Protein AF-A0A842XF61-F1 (afdb_monomer_lite)

Sequence (69 aa):
MSTIVVKISELRGKDEENVGDLAEFLEGRADVTVDVTSDEITLKYEEGKKGPSRSHLRVLLRKFLHKAE

Structure (mmCIF, N/CA/C/O backbone):
data_AF-A0A842XF61-F1
#
_entry.id   AF-A0A842XF61-F1
#
loop_
_atom_site.group_PDB
_atom_site.id
_atom_site.type_symbol
_atom_site.label_atom_id
_atom_site.label_alt_id
_atom_site.label_comp_id
_atom_site.label_asym_id
_atom_site.label_entity_id
_atom_site.label_seq_id
_atom_site.pdbx_PDB_ins_code
_atom_site.Cartn_x
_atom_site.Cartn_y
_atom_site.Cartn_z
_atom_site.occupancy
_atom_site.B_iso_or_equiv
_atom_site.auth_seq_id
_atom_site.auth_comp_id
_atom_site.auth_asym_id
_atom_sit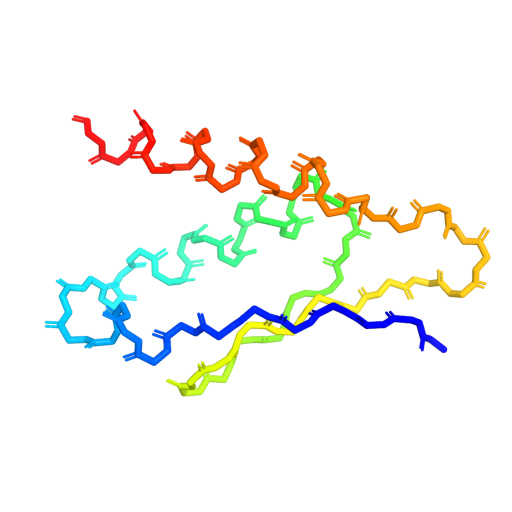e.auth_atom_id
_atom_site.pdbx_PDB_model_num
ATOM 1 N N . MET A 1 1 ? -5.367 -8.684 12.517 1.00 68.38 1 MET A N 1
ATOM 2 C CA . MET A 1 1 ? -4.862 -7.605 11.638 1.00 68.38 1 MET A CA 1
ATOM 3 C C . MET A 1 1 ? -5.741 -7.550 10.409 1.00 68.38 1 MET A C 1
ATOM 5 O O . MET A 1 1 ? -6.037 -8.599 9.847 1.00 68.38 1 MET A O 1
ATOM 9 N N . SER A 1 2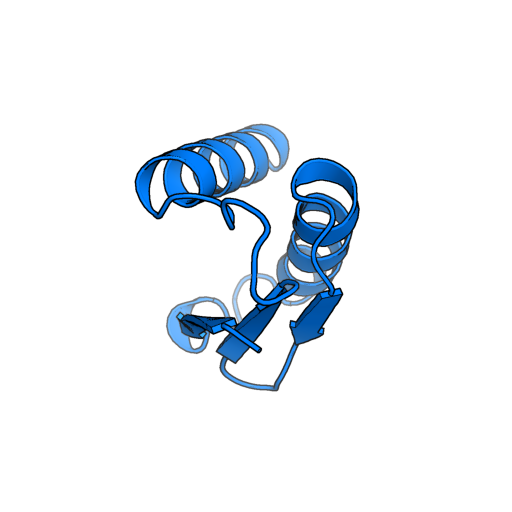 ? -6.150 -6.360 9.983 1.00 74.50 2 SER A N 1
ATOM 10 C CA . SER A 1 2 ? -6.919 -6.211 8.748 1.00 74.50 2 SER A CA 1
ATOM 11 C C . SER A 1 2 ? -5.995 -5.823 7.596 1.00 74.50 2 SER A C 1
ATOM 13 O O . SER A 1 2 ? -5.022 -5.090 7.789 1.00 74.50 2 SER A O 1
ATOM 15 N N . THR A 1 3 ? -6.282 -6.344 6.404 1.00 81.12 3 THR A N 1
ATOM 16 C CA . THR A 1 3 ? -5.427 -6.177 5.227 1.00 81.12 3 THR A CA 1
ATOM 17 C C . THR A 1 3 ? -6.221 -5.725 4.009 1.00 81.12 3 THR A C 1
ATOM 19 O O . THR A 1 3 ? -7.370 -6.118 3.797 1.00 81.12 3 THR A O 1
ATOM 22 N N . ILE A 1 4 ? -5.599 -4.877 3.192 1.00 82.31 4 ILE A N 1
ATOM 23 C CA . ILE A 1 4 ? -6.106 -4.479 1.878 1.00 82.31 4 ILE A CA 1
ATOM 24 C C . ILE A 1 4 ? -5.071 -4.883 0.842 1.00 82.31 4 ILE A C 1
ATOM 26 O O . ILE A 1 4 ? -3.916 -4.488 0.940 1.00 82.31 4 ILE A O 1
ATOM 30 N N . VAL A 1 5 ? -5.506 -5.638 -0.161 1.00 83.38 5 VAL A N 1
ATOM 31 C CA . VAL A 1 5 ? -4.656 -6.071 -1.271 1.00 83.38 5 VAL A CA 1
ATOM 32 C C . VAL A 1 5 ? -5.000 -5.251 -2.509 1.00 83.38 5 VAL A C 1
ATOM 34 O O . VAL A 1 5 ? -6.172 -5.125 -2.878 1.00 83.38 5 VAL A O 1
ATOM 37 N N . VAL A 1 6 ? -3.977 -4.691 -3.145 1.00 81.62 6 VAL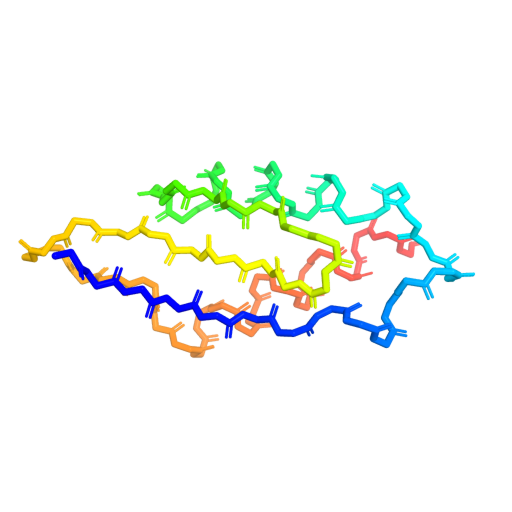 A N 1
ATOM 38 C CA . VAL A 1 6 ? -4.051 -3.971 -4.417 1.00 81.62 6 VAL A CA 1
ATOM 39 C C . VAL A 1 6 ? -3.214 -4.738 -5.429 1.00 81.62 6 VAL A C 1
ATOM 41 O O . VAL A 1 6 ? -2.007 -4.870 -5.264 1.00 81.62 6 VAL A O 1
ATOM 44 N N . LYS A 1 7 ? -3.848 -5.248 -6.484 1.00 80.56 7 LYS A N 1
ATOM 45 C CA . LYS A 1 7 ? -3.135 -5.932 -7.566 1.00 80.56 7 LYS A CA 1
ATOM 46 C C . LYS A 1 7 ? -2.437 -4.914 -8.460 1.00 80.56 7 LYS A C 1
ATOM 48 O O . LYS A 1 7 ? -3.079 -3.974 -8.927 1.00 80.56 7 LYS A O 1
ATOM 53 N N . ILE A 1 8 ? -1.150 -5.133 -8.697 1.00 79.31 8 ILE A 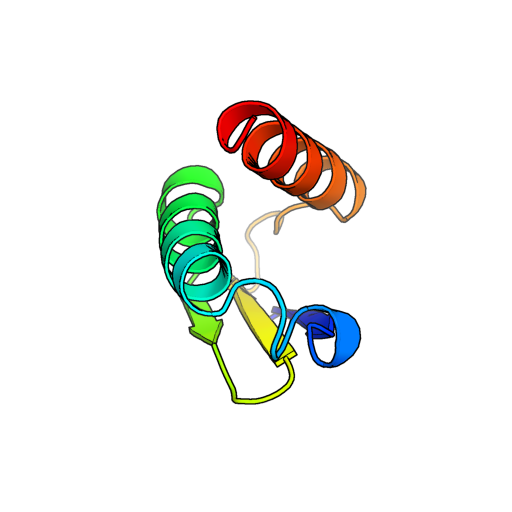N 1
ATOM 54 C CA . ILE A 1 8 ? -0.277 -4.291 -9.521 1.00 79.31 8 ILE A CA 1
ATOM 55 C C . ILE A 1 8 ? 0.342 -5.051 -10.699 1.00 79.31 8 ILE A C 1
ATOM 57 O O . ILE A 1 8 ? 1.158 -4.479 -11.412 1.00 79.31 8 ILE A O 1
ATOM 61 N N . SER A 1 9 ? -0.068 -6.300 -10.953 1.00 74.12 9 SER A N 1
ATOM 62 C CA . SER A 1 9 ? 0.396 -7.102 -12.098 1.00 74.12 9 SER A CA 1
ATOM 63 C C . SER A 1 9 ? 0.353 -6.345 -13.435 1.00 74.12 9 SER A C 1
ATOM 65 O O . SER A 1 9 ? 1.251 -6.493 -14.251 1.00 74.12 9 SER A O 1
ATOM 67 N N . GLU A 1 10 ? -0.644 -5.473 -13.632 1.00 71.25 10 GLU A N 1
ATOM 68 C CA . GLU A 1 10 ? -0.822 -4.664 -14.853 1.00 71.25 10 GLU A CA 1
ATOM 69 C C . GLU A 1 10 ? 0.104 -3.432 -14.942 1.00 71.25 10 GLU A C 1
ATOM 71 O O . GLU A 1 10 ? 0.237 -2.826 -16.006 1.00 71.25 10 GLU A O 1
ATOM 76 N N . LEU A 1 11 ? 0.711 -3.023 -13.824 1.00 69.25 11 LEU A N 1
ATOM 77 C CA . LEU A 1 11 ? 1.675 -1.915 -13.754 1.00 69.25 11 LEU A CA 1
ATOM 78 C C . LEU A 1 11 ? 3.116 -2.410 -13.947 1.00 69.25 11 LEU A C 1
ATOM 80 O O . LEU A 1 11 ? 4.012 -1.631 -14.285 1.00 69.25 11 LEU A O 1
ATOM 84 N N . ARG A 1 12 ? 3.335 -3.717 -13.772 1.00 62.22 12 ARG A N 1
ATOM 85 C CA . ARG A 1 12 ? 4.639 -4.356 -13.915 1.00 62.22 12 ARG A CA 1
ATOM 86 C C . ARG A 1 12 ? 5.094 -4.316 -15.376 1.00 62.22 12 ARG A C 1
ATOM 88 O O . ARG A 1 12 ? 4.383 -4.763 -16.271 1.00 62.22 12 ARG A O 1
ATOM 95 N N . GLY A 1 13 ? 6.282 -3.764 -15.617 1.00 57.34 13 GLY A N 1
ATOM 96 C CA . GLY A 1 13 ? 6.869 -3.627 -16.957 1.00 57.34 13 GLY A CA 1
ATOM 97 C C . GLY A 1 13 ? 6.573 -2.309 -17.679 1.00 57.34 13 GLY A C 1
ATOM 98 O O . GLY A 1 13 ? 7.130 -2.084 -18.750 1.00 57.34 13 GLY A O 1
ATOM 99 N N . LYS A 1 14 ? 5.748 -1.429 -17.099 1.00 60.31 14 LYS A N 1
ATOM 100 C CA . LYS A 1 14 ? 5.622 -0.033 -17.553 1.00 60.31 14 LYS A CA 1
ATOM 101 C C . LYS A 1 14 ? 6.407 0.921 -16.661 1.00 60.31 14 LYS A C 1
ATOM 103 O O . LYS A 1 14 ? 7.161 1.729 -17.183 1.00 60.31 14 LYS A O 1
ATOM 108 N N . ASP A 1 15 ? 6.303 0.745 -15.343 1.00 61.69 15 ASP A N 1
ATOM 109 C CA . ASP A 1 15 ? 6.896 1.663 -14.374 1.00 61.69 15 ASP A CA 1
ATOM 110 C C . ASP A 1 15 ? 7.250 0.949 -13.053 1.00 61.69 15 ASP A C 1
ATOM 112 O O . ASP A 1 15 ? 6.546 1.069 -12.051 1.00 61.69 15 ASP A O 1
ATOM 116 N N . GLU A 1 16 ? 8.336 0.169 -13.039 1.00 63.94 16 GLU A N 1
ATOM 117 C CA . GLU A 1 16 ? 8.812 -0.506 -11.815 1.00 63.94 16 GLU A CA 1
ATOM 118 C C . GLU A 1 16 ? 9.272 0.480 -10.729 1.00 63.94 16 GLU A C 1
ATOM 120 O O . GLU A 1 16 ? 9.038 0.235 -9.547 1.00 63.94 16 GLU A O 1
ATOM 125 N N . GLU A 1 17 ? 9.852 1.616 -11.125 1.00 65.69 17 GLU A N 1
ATOM 126 C CA . GLU A 1 17 ? 10.276 2.689 -10.212 1.00 65.69 17 GLU A CA 1
ATOM 127 C C . GLU A 1 17 ? 9.075 3.256 -9.431 1.00 65.69 17 GLU A C 1
ATOM 129 O O . GLU A 1 17 ? 9.093 3.326 -8.203 1.00 65.69 17 GLU A O 1
ATOM 134 N N . ASN A 1 18 ? 7.946 3.475 -10.116 1.00 75.06 18 ASN A N 1
ATOM 135 C CA . ASN A 1 18 ? 6.726 4.012 -9.509 1.00 75.06 18 ASN A CA 1
ATOM 136 C C . ASN A 1 18 ? 6.081 3.087 -8.463 1.00 75.06 18 ASN A C 1
ATOM 138 O O . ASN A 1 18 ? 5.295 3.557 -7.639 1.00 75.06 18 ASN A O 1
ATOM 142 N N . VAL A 1 19 ? 6.365 1.779 -8.475 1.00 77.81 19 VAL A N 1
ATOM 143 C CA . VAL A 1 19 ? 5.821 0.847 -7.471 1.00 77.81 19 VAL A CA 1
ATOM 144 C C . VAL A 1 19 ? 6.490 1.057 -6.110 1.00 77.81 19 VAL A C 1
ATOM 146 O O . VAL A 1 19 ? 5.805 1.003 -5.085 1.00 77.81 19 VAL A O 1
ATOM 149 N N . GLY A 1 20 ? 7.801 1.323 -6.098 1.00 79.88 20 GLY A N 1
ATOM 150 C CA . GLY A 1 20 ? 8.551 1.639 -4.881 1.00 79.88 20 GLY A CA 1
ATOM 151 C C . GLY A 1 20 ? 8.085 2.956 -4.264 1.00 79.88 20 GLY A C 1
ATOM 152 O O . GLY A 1 20 ? 7.650 2.980 -3.112 1.00 79.88 20 GLY A O 1
ATOM 153 N N . ASP A 1 21 ? 8.046 4.017 -5.073 1.00 83.50 21 ASP A N 1
ATOM 154 C CA . ASP A 1 21 ? 7.550 5.335 -4.662 1.00 83.50 21 ASP A CA 1
ATOM 155 C C . ASP A 1 21 ? 6.099 5.289 -4.159 1.00 83.50 21 ASP A C 1
ATOM 157 O O . ASP A 1 21 ? 5.735 5.962 -3.188 1.00 83.50 21 ASP A O 1
ATOM 161 N N . LEU A 1 22 ? 5.248 4.468 -4.785 1.00 82.44 22 LEU A N 1
ATOM 162 C CA . LEU A 1 22 ? 3.869 4.284 -4.345 1.00 82.44 22 LEU A CA 1
ATOM 163 C C . LEU A 1 22 ? 3.801 3.652 -2.950 1.00 82.44 22 LEU A C 1
ATOM 165 O O . LEU A 1 22 ? 2.944 4.032 -2.147 1.00 82.44 22 LEU A O 1
ATOM 169 N N . ALA A 1 23 ? 4.677 2.694 -2.655 1.00 83.50 23 ALA A N 1
ATOM 170 C CA . ALA A 1 23 ? 4.716 2.032 -1.360 1.00 83.50 23 ALA A CA 1
ATOM 171 C C . ALA A 1 23 ? 5.148 2.990 -0.247 1.00 83.50 23 ALA A C 1
ATOM 173 O O . ALA A 1 23 ? 4.437 3.109 0.753 1.00 83.50 23 ALA A O 1
ATOM 174 N N . GLU A 1 24 ? 6.229 3.745 -0.462 1.00 85.12 24 GLU A N 1
ATOM 175 C CA . GLU A 1 24 ? 6.685 4.779 0.475 1.00 85.12 24 GLU A CA 1
ATOM 176 C C . GLU A 1 24 ? 5.621 5.867 0.679 1.00 85.12 24 GLU A C 1
ATOM 178 O O . GLU A 1 24 ? 5.337 6.287 1.806 1.00 85.12 24 GLU A O 1
ATOM 183 N N . PHE A 1 25 ? 4.957 6.288 -0.403 1.00 85.69 25 PHE A N 1
ATOM 184 C CA . PHE A 1 25 ? 3.878 7.269 -0.329 1.00 85.69 25 PHE A CA 1
ATOM 185 C C . PHE A 1 25 ? 2.699 6.774 0.513 1.00 85.69 25 PHE A C 1
ATOM 187 O O . PHE A 1 25 ? 2.123 7.547 1.285 1.00 85.69 25 PHE A O 1
ATOM 194 N N . LEU A 1 26 ? 2.312 5.505 0.358 1.00 83.56 26 LEU A N 1
ATOM 195 C CA . LEU A 1 26 ? 1.200 4.904 1.091 1.00 83.56 26 LEU A CA 1
ATOM 196 C C . LEU A 1 26 ? 1.546 4.681 2.566 1.00 83.56 26 LEU A C 1
ATOM 198 O O . LEU A 1 26 ? 0.710 4.993 3.415 1.00 83.56 26 LEU A O 1
ATOM 202 N N . GLU A 1 27 ? 2.758 4.223 2.877 1.00 83.75 27 GLU A N 1
ATOM 203 C CA . GLU A 1 27 ? 3.223 4.031 4.254 1.00 83.75 27 GLU A CA 1
ATOM 204 C C . GLU A 1 27 ? 3.242 5.365 5.020 1.00 83.75 27 GLU A C 1
ATOM 206 O O . GLU A 1 27 ? 2.628 5.484 6.085 1.00 83.75 27 GLU A O 1
ATOM 211 N N . GLY A 1 28 ? 3.800 6.423 4.418 1.00 82.25 28 GLY A N 1
ATOM 212 C CA . GLY A 1 28 ? 3.859 7.754 5.034 1.00 82.25 28 GLY A CA 1
ATOM 213 C C . GLY A 1 28 ? 2.514 8.490 5.128 1.00 82.25 28 GLY A C 1
ATOM 214 O O . GLY A 1 28 ? 2.337 9.357 5.986 1.00 82.25 28 GLY A O 1
ATOM 215 N N . ARG A 1 29 ? 1.543 8.187 4.253 1.00 80.38 29 ARG A N 1
ATOM 216 C CA . ARG A 1 29 ? 0.217 8.844 4.252 1.00 80.38 29 ARG A CA 1
ATOM 217 C C . ARG A 1 29 ? -0.828 8.132 5.090 1.00 80.38 29 ARG A C 1
ATOM 219 O O . ARG A 1 29 ? -1.731 8.805 5.587 1.00 80.38 29 ARG A O 1
ATOM 226 N N . ALA A 1 30 ? -0.779 6.806 5.142 1.00 72.31 30 ALA A N 1
ATOM 227 C CA . ALA A 1 30 ? -1.856 6.007 5.705 1.00 72.31 30 ALA A CA 1
ATOM 228 C C . ALA A 1 30 ? -1.528 5.410 7.082 1.00 72.31 30 ALA A C 1
ATOM 230 O O . ALA A 1 30 ? -2.439 4.836 7.673 1.00 72.31 30 ALA A O 1
ATOM 231 N N . ASP A 1 31 ? -0.309 5.593 7.615 1.00 73.44 31 ASP A N 1
ATOM 232 C CA . ASP A 1 31 ? 0.118 5.011 8.907 1.00 73.44 31 ASP A CA 1
ATOM 233 C C . ASP A 1 31 ? -0.101 3.485 8.916 1.00 73.44 31 ASP A C 1
ATOM 235 O O . ASP A 1 31 ? -0.624 2.898 9.864 1.00 73.44 31 ASP A O 1
ATOM 239 N N . VAL A 1 32 ? 0.206 2.848 7.783 1.00 82.19 32 VAL A N 1
ATOM 240 C CA . VAL A 1 32 ? 0.011 1.414 7.540 1.00 82.19 32 VAL A CA 1
ATOM 241 C C . VAL A 1 32 ? 1.314 0.800 7.069 1.00 82.19 32 VAL A C 1
ATOM 243 O O . VAL A 1 32 ? 2.057 1.434 6.332 1.00 82.19 32 VAL A O 1
ATOM 246 N N . THR A 1 33 ? 1.554 -0.454 7.428 1.00 83.62 33 THR A N 1
ATOM 247 C CA . THR A 1 33 ? 2.693 -1.204 6.898 1.00 83.62 33 THR A CA 1
ATOM 248 C C . THR A 1 33 ? 2.373 -1.650 5.479 1.00 83.62 33 THR A C 1
ATOM 250 O O . THR A 1 33 ? 1.359 -2.324 5.260 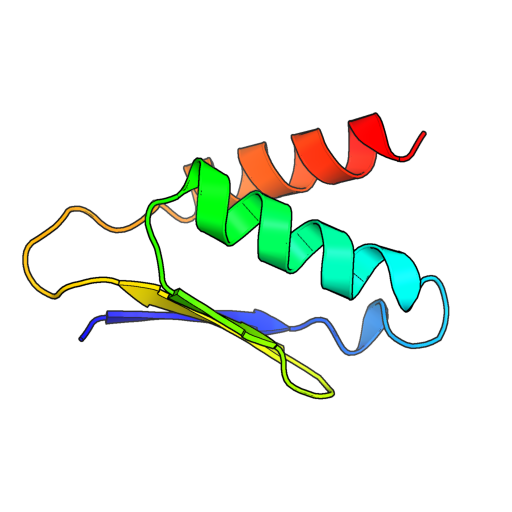1.00 83.62 33 THR A O 1
ATOM 253 N N . VAL A 1 34 ? 3.219 -1.287 4.517 1.00 84.81 34 VAL A N 1
ATOM 254 C CA . VAL A 1 34 ? 3.043 -1.682 3.117 1.00 84.81 34 VAL A CA 1
ATOM 255 C C . VAL A 1 34 ? 3.993 -2.825 2.782 1.00 84.81 34 VAL A C 1
ATOM 257 O O . VAL A 1 34 ? 5.187 -2.767 3.038 1.00 84.81 34 VAL A O 1
ATOM 260 N N . ASP A 1 35 ? 3.448 -3.887 2.205 1.00 84.62 35 ASP A N 1
ATOM 261 C CA . ASP A 1 35 ? 4.184 -5.070 1.778 1.00 84.62 35 ASP A CA 1
ATOM 262 C C . ASP A 1 35 ? 4.049 -5.173 0.259 1.00 84.62 35 ASP A C 1
ATOM 264 O O . ASP A 1 35 ? 2.956 -5.416 -0.263 1.00 84.62 35 ASP A O 1
ATOM 268 N N . VAL A 1 36 ? 5.134 -4.895 -0.458 1.00 81.31 36 VAL A N 1
ATOM 269 C CA . VAL A 1 36 ? 5.159 -4.953 -1.920 1.00 81.31 36 VAL A CA 1
ATOM 270 C C . VAL A 1 36 ? 5.676 -6.313 -2.337 1.00 81.31 36 VAL A C 1
ATOM 272 O O . VAL A 1 36 ? 6.810 -6.690 -2.048 1.00 81.31 36 VAL A O 1
ATOM 275 N N . THR A 1 37 ? 4.840 -7.041 -3.057 1.00 79.94 37 THR A N 1
ATOM 276 C CA . THR A 1 37 ? 5.227 -8.277 -3.726 1.00 79.94 37 THR A CA 1
ATOM 277 C C . THR A 1 37 ? 5.341 -8.043 -5.227 1.00 79.94 37 THR A C 1
ATOM 279 O O . THR A 1 37 ? 5.037 -6.972 -5.746 1.00 79.94 37 THR A O 1
ATOM 282 N N . SER A 1 38 ? 5.761 -9.088 -5.935 1.00 71.00 38 SER A N 1
ATOM 283 C CA . SER A 1 38 ? 5.896 -9.095 -7.391 1.00 71.00 38 SER A CA 1
ATOM 284 C C . SER A 1 38 ? 4.632 -8.664 -8.148 1.00 71.00 38 SER A C 1
ATOM 286 O O . SER A 1 38 ? 4.741 -8.076 -9.217 1.00 71.00 38 SER A O 1
ATOM 288 N N . ASP A 1 39 ? 3.449 -8.934 -7.602 1.00 79.12 39 ASP A N 1
ATOM 289 C CA . ASP A 1 39 ? 2.174 -8.771 -8.309 1.00 79.12 39 ASP A CA 1
ATOM 290 C C . ASP A 1 39 ? 1.137 -7.981 -7.506 1.00 79.12 39 ASP A C 1
ATOM 292 O O . ASP A 1 39 ? 0.109 -7.550 -8.036 1.00 79.12 39 ASP A O 1
ATOM 296 N N . GLU A 1 40 ? 1.394 -7.772 -6.217 1.00 83.38 40 GLU A N 1
ATOM 297 C CA . GLU A 1 40 ? 0.410 -7.252 -5.277 1.00 83.38 40 GLU A CA 1
ATOM 298 C C . GLU A 1 40 ? 1.068 -6.344 -4.236 1.00 83.38 40 GLU A C 1
ATOM 300 O O . GLU A 1 40 ? 2.125 -6.663 -3.694 1.00 83.38 40 GLU A O 1
ATOM 305 N N . ILE A 1 41 ? 0.401 -5.241 -3.906 1.00 84.88 41 ILE A N 1
ATOM 306 C CA . ILE A 1 41 ? 0.710 -4.394 -2.755 1.00 84.88 41 ILE A CA 1
ATOM 307 C C . ILE A 1 41 ? -0.296 -4.720 -1.655 1.00 84.88 41 ILE A C 1
ATOM 309 O O . ILE A 1 41 ? -1.504 -4.540 -1.825 1.00 84.88 41 ILE A O 1
ATOM 313 N N . THR A 1 42 ? 0.198 -5.180 -0.513 1.00 85.94 42 THR A N 1
ATOM 314 C CA . THR A 1 42 ? -0.613 -5.476 0.666 1.00 85.94 42 THR A CA 1
ATOM 315 C C . THR A 1 42 ? -0.419 -4.390 1.713 1.00 85.94 42 THR A C 1
ATOM 317 O O . THR A 1 42 ? 0.665 -4.224 2.256 1.00 85.94 42 THR A O 1
ATOM 320 N N . LEU A 1 43 ? -1.488 -3.672 2.049 1.00 85.25 43 LEU A N 1
ATOM 321 C CA . LEU A 1 43 ? -1.506 -2.721 3.156 1.00 85.25 43 LEU A CA 1
ATOM 322 C C . LEU A 1 43 ? -2.017 -3.425 4.413 1.00 85.25 43 LEU A C 1
ATOM 324 O O . LEU A 1 43 ? -3.150 -3.915 4.435 1.00 85.25 43 LEU A O 1
ATOM 328 N N . LYS A 1 44 ? -1.194 -3.465 5.459 1.00 83.19 44 LYS A N 1
ATOM 329 C CA . LYS A 1 44 ? -1.503 -4.057 6.764 1.00 83.19 44 LYS A CA 1
ATOM 330 C C . LYS A 1 44 ? -1.722 -2.934 7.776 1.00 83.19 44 LYS A C 1
ATOM 332 O O . LYS A 1 44 ? -0.884 -2.047 7.915 1.00 83.19 44 LYS A O 1
ATOM 337 N N . TYR A 1 45 ? -2.845 -2.969 8.487 1.00 82.19 45 TYR A N 1
ATOM 338 C CA . TYR A 1 45 ? -3.160 -1.988 9.528 1.00 82.19 45 TYR A CA 1
ATOM 339 C C . TYR A 1 45 ? -3.668 -2.657 10.805 1.00 82.19 45 TYR A C 1
ATOM 341 O O . TYR A 1 45 ? -4.218 -3.766 10.786 1.00 82.19 45 TYR A O 1
ATOM 349 N N . GLU A 1 46 ? -3.459 -1.970 11.929 1.00 74.94 46 GLU A N 1
ATOM 350 C CA . GLU A 1 46 ? -3.832 -2.468 13.250 1.00 74.94 46 GLU A CA 1
ATOM 351 C C . GLU A 1 46 ? -5.337 -2.711 13.380 1.00 74.94 46 GLU A C 1
ATOM 353 O O . GLU A 1 46 ? -6.180 -1.917 12.949 1.00 74.94 46 GLU A O 1
ATOM 358 N N . GLU A 1 47 ? -5.671 -3.834 14.010 1.00 58.22 47 GLU A N 1
ATOM 359 C CA . GLU A 1 47 ? -7.043 -4.249 14.261 1.00 58.22 47 GLU A CA 1
ATOM 360 C C . GLU A 1 47 ? -7.614 -3.421 15.418 1.00 58.22 47 GLU A C 1
ATOM 362 O O . GLU A 1 47 ? -7.232 -3.598 16.568 1.00 58.22 47 GLU A O 1
ATOM 367 N N . GLY A 1 48 ? -8.481 -2.456 15.097 1.00 59.31 48 GLY A N 1
ATOM 368 C CA . GLY A 1 48 ? -9.053 -1.510 16.065 1.00 59.31 48 GLY A CA 1
ATOM 369 C C . GLY A 1 48 ? -8.875 -0.040 15.676 1.00 59.31 48 GLY A C 1
ATOM 370 O O . GLY A 1 48 ? -9.675 0.800 16.089 1.00 59.31 48 GLY A O 1
ATOM 371 N N . LYS A 1 49 ? -7.910 0.281 14.802 1.00 62.50 49 LYS A N 1
ATOM 372 C CA . LYS A 1 49 ? -7.871 1.575 14.104 1.00 62.50 49 LYS A CA 1
ATOM 373 C C . LYS A 1 49 ? -8.789 1.520 12.878 1.00 62.50 49 LYS A C 1
ATOM 375 O O . LYS A 1 49 ? -8.884 0.499 12.196 1.00 62.50 49 LYS A O 1
ATOM 380 N N . LYS A 1 50 ? -9.460 2.635 12.560 1.00 62.28 50 LYS A N 1
ATOM 381 C CA . LYS A 1 50 ? -10.125 2.804 11.257 1.00 62.28 50 LYS A CA 1
ATOM 382 C C . LYS A 1 50 ? -9.039 2.767 10.181 1.00 62.28 50 LYS A C 1
ATOM 384 O O . LYS A 1 50 ? -8.397 3.781 9.930 1.00 62.28 50 LYS A O 1
ATOM 389 N N . GLY A 1 51 ? -8.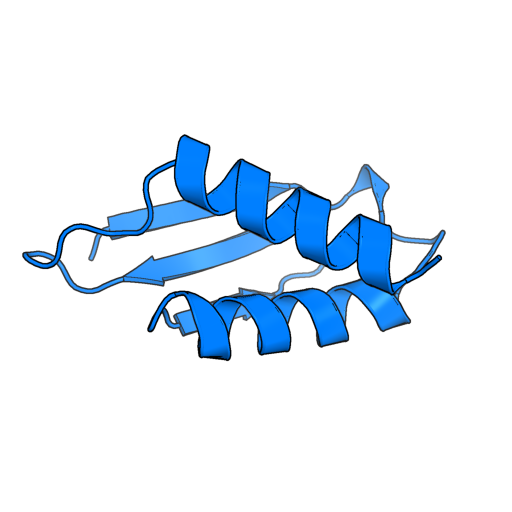833 1.601 9.576 1.00 66.88 51 GLY A N 1
ATOM 390 C CA . GLY A 1 51 ? -7.949 1.468 8.426 1.00 66.88 51 GLY A CA 1
ATOM 391 C C . GLY A 1 51 ? -8.358 2.409 7.290 1.00 66.88 51 GLY A C 1
ATOM 392 O O . GLY A 1 51 ? -9.501 2.895 7.253 1.00 66.88 51 GLY A O 1
ATOM 393 N N . PRO A 1 52 ? -7.448 2.673 6.340 1.00 72.38 52 PRO A N 1
ATOM 394 C CA . PRO A 1 52 ? -7.747 3.530 5.207 1.00 72.38 52 PRO A CA 1
ATOM 395 C C . PRO A 1 52 ? -8.949 2.968 4.443 1.00 72.38 52 PRO A C 1
ATOM 397 O O . PRO A 1 52 ? -8.945 1.846 3.937 1.00 72.38 52 PRO A O 1
ATOM 400 N N . SER A 1 53 ? -10.019 3.759 4.361 1.00 79.56 53 SER A N 1
ATOM 401 C CA . SER A 1 53 ? -11.188 3.385 3.566 1.00 79.56 53 SER A CA 1
ATOM 402 C C . SER A 1 53 ? -10.788 3.249 2.097 1.00 79.56 53 SER A C 1
ATOM 404 O O . SER A 1 53 ? -9.980 4.035 1.603 1.00 79.56 53 SER A O 1
ATOM 406 N N . ARG A 1 54 ? -11.409 2.324 1.353 1.00 80.06 54 ARG A N 1
ATOM 407 C CA . ARG A 1 54 ? -11.150 2.153 -0.094 1.00 80.06 54 ARG A CA 1
ATOM 408 C C . ARG A 1 54 ? -11.263 3.468 -0.878 1.00 80.06 54 ARG A C 1
ATOM 410 O O . ARG A 1 54 ? -10.491 3.708 -1.801 1.00 80.06 54 ARG A O 1
ATOM 417 N N . SER A 1 55 ? -12.187 4.346 -0.480 1.00 82.00 55 SER A N 1
ATOM 418 C CA . SER A 1 55 ? -12.342 5.689 -1.052 1.00 82.00 55 SER A CA 1
ATOM 419 C C . SER A 1 55 ? -11.130 6.588 -0.792 1.00 82.00 55 SER A C 1
ATOM 421 O O . SER A 1 55 ? -10.698 7.298 -1.693 1.00 82.00 55 SER A O 1
ATOM 423 N N . HIS A 1 56 ? -10.555 6.529 0.412 1.00 82.62 56 HIS A N 1
ATOM 424 C CA . HIS A 1 56 ? -9.350 7.277 0.769 1.00 82.62 56 HIS A CA 1
ATOM 425 C C . HIS A 1 56 ? -8.135 6.770 -0.018 1.00 82.62 56 HIS A C 1
ATOM 427 O O . HIS A 1 56 ? -7.424 7.563 -0.628 1.00 82.62 56 HIS A O 1
ATOM 433 N N . LEU A 1 57 ? -7.976 5.445 -0.106 1.00 81.94 57 LEU A N 1
ATOM 434 C CA . LEU A 1 57 ? -6.948 4.791 -0.921 1.00 81.94 57 LEU A CA 1
ATOM 435 C C . LEU A 1 57 ? -7.034 5.199 -2.398 1.00 81.94 57 LEU A C 1
ATOM 437 O O . LEU A 1 57 ? -6.026 5.562 -2.991 1.00 81.94 57 LEU A O 1
ATOM 441 N N . ARG A 1 58 ? -8.240 5.245 -2.980 1.00 84.38 58 ARG A N 1
ATOM 442 C CA . ARG A 1 58 ? -8.452 5.746 -4.351 1.00 84.38 58 ARG A CA 1
ATOM 443 C C . ARG A 1 58 ? -7.982 7.189 -4.542 1.00 84.38 58 ARG A C 1
ATOM 445 O O . ARG A 1 58 ? -7.420 7.503 -5.586 1.00 84.38 58 ARG A O 1
ATOM 452 N N . VAL A 1 59 ? -8.228 8.066 -3.570 1.00 87.19 59 VAL A N 1
ATOM 453 C CA . VAL A 1 59 ? -7.784 9.468 -3.638 1.00 87.19 59 VAL A CA 1
ATOM 454 C C . VAL A 1 59 ? -6.264 9.564 -3.531 1.00 87.19 59 VAL A C 1
ATOM 456 O O . VAL A 1 59 ? -5.662 10.330 -4.278 1.00 87.19 59 VAL A O 1
ATOM 459 N N . LEU A 1 60 ? -5.643 8.783 -2.644 1.00 83.69 60 LEU A N 1
ATOM 460 C CA . LEU A 1 60 ? -4.186 8.723 -2.505 1.00 83.69 60 LEU A CA 1
ATOM 461 C C . LEU A 1 60 ? -3.519 8.214 -3.784 1.00 83.69 60 LEU A C 1
ATOM 463 O O . LEU A 1 60 ? -2.622 8.876 -4.291 1.00 83.69 60 LEU A O 1
ATOM 467 N N . LEU A 1 61 ? -4.025 7.117 -4.350 1.00 82.94 61 LEU A N 1
ATOM 468 C CA . LEU A 1 61 ? -3.549 6.564 -5.619 1.00 82.94 61 LEU A CA 1
ATOM 469 C C . LEU A 1 61 ? -3.654 7.587 -6.754 1.00 82.94 61 LEU A C 1
ATOM 471 O O . LEU A 1 61 ? -2.696 7.798 -7.485 1.00 82.94 61 LEU A O 1
ATOM 475 N N . ARG A 1 62 ? -4.788 8.289 -6.872 1.00 84.19 62 ARG A N 1
ATOM 476 C CA . ARG A 1 62 ? -4.936 9.356 -7.875 1.00 84.19 62 ARG A CA 1
ATOM 477 C C . ARG A 1 62 ? -3.966 10.506 -7.649 1.00 84.19 62 ARG A C 1
ATOM 479 O O . ARG A 1 62 ? -3.418 11.004 -8.618 1.00 84.19 62 ARG A O 1
ATOM 486 N N . LYS A 1 63 ? -3.761 10.935 -6.399 1.00 84.50 63 LYS A N 1
ATOM 487 C CA . LYS A 1 63 ? -2.795 11.994 -6.070 1.00 84.50 63 LYS A CA 1
ATOM 488 C C . LYS A 1 63 ? -1.368 11.599 -6.421 1.00 84.50 63 LYS A C 1
ATOM 490 O O . LYS A 1 63 ? -0.616 12.470 -6.830 1.00 84.50 63 LYS A O 1
ATOM 495 N N . PHE A 1 64 ? -1.019 10.333 -6.218 1.00 82.00 64 PHE A N 1
ATOM 496 C CA . PHE A 1 64 ? 0.278 9.791 -6.586 1.00 82.00 64 PHE A CA 1
ATOM 497 C C . PHE A 1 64 ? 0.462 9.807 -8.107 1.00 82.00 64 PHE A C 1
ATOM 499 O O . PHE A 1 64 ? 1.394 10.436 -8.590 1.00 82.00 64 PHE A O 1
ATOM 506 N N . LEU A 1 65 ? -0.498 9.251 -8.856 1.00 79.50 65 LEU A N 1
ATOM 507 C CA . LEU A 1 65 ? -0.475 9.252 -10.325 1.00 79.50 65 LEU A CA 1
ATOM 508 C C . LEU A 1 65 ? -0.389 10.671 -10.909 1.00 79.50 65 LEU A C 1
ATOM 510 O O . LEU A 1 65 ? 0.379 10.907 -11.825 1.00 79.50 65 LEU A O 1
ATOM 514 N N . HIS A 1 66 ? -1.116 11.632 -10.333 1.00 79.06 66 HIS A N 1
ATOM 515 C CA . HIS A 1 66 ? -1.080 13.031 -10.776 1.00 79.06 66 HIS A CA 1
ATOM 516 C C . HIS A 1 66 ? 0.217 13.776 -10.441 1.00 79.06 66 HIS A C 1
ATOM 518 O O . HIS A 1 66 ? 0.414 14.878 -10.936 1.00 79.06 66 HIS A O 1
ATOM 524 N N . LYS A 1 67 ? 1.022 13.249 -9.514 1.00 68.38 67 LYS A N 1
ATOM 525 C CA . LYS A 1 67 ? 2.318 13.817 -9.122 1.00 68.38 67 LYS A CA 1
ATOM 526 C C . LYS A 1 67 ? 3.469 13.278 -9.972 1.00 68.38 67 LYS A C 1
ATOM 528 O O . LYS A 1 67 ? 4.543 13.866 -9.923 1.00 68.38 67 LYS A O 1
ATOM 533 N N . ALA A 1 68 ? 3.254 12.139 -10.628 1.00 61.19 68 ALA A N 1
ATOM 534 C CA . ALA A 1 68 ? 4.205 11.502 -11.530 1.00 61.19 68 ALA A CA 1
ATOM 535 C C . ALA A 1 68 ? 4.118 12.058 -12.970 1.00 61.19 68 ALA A C 1
ATOM 537 O O . ALA A 1 68 ? 5.005 11.784 -13.771 1.00 61.19 68 ALA A O 1
ATOM 538 N N . GLU A 1 69 ? 3.071 12.837 -13.278 1.00 47.78 69 GLU A N 1
ATOM 539 C CA . GLU A 1 69 ? 2.971 13.725 -14.455 1.00 47.78 69 GLU A CA 1
ATOM 540 C C . GLU A 1 69 ? 3.617 15.091 -14.188 1.00 47.78 69 GLU A C 1
ATOM 542 O O . GLU A 1 69 ? 4.282 15.611 -15.113 1.00 47.78 69 GLU A O 1
#

Secondary structure (DSSP, 8-state):
-EEEEEE-TTTTTT-HHHHHHHHHHHHHHHT-EEEE-SSEEEEEE-BTB-PPPHHHHHHHHHHHHTT--

Radius of gyration: 11.74 Å; chains: 1; bounding box: 23×23×34 Å

pLDDT: mean 76.59, std 9.0, range [47.78, 87.19]

Foldseek 3Di:
DDKDKDWCQVVPPVCPPLQVVLQVLCCVPFVWHWDDDPTIIMTHDDDPDPGQDPVNVVVSVVVSVVVVD